Protein AF-A0AAX7VMB5-F1 (afdb_monomer)

Organism: Astatotilapia calliptera (NCBI:txid8154)

Foldseek 3Di:
DDD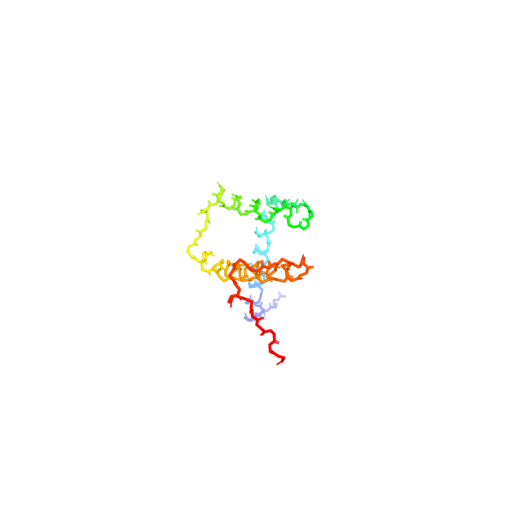PDDPVSVVVVVVVVVVVVVVVVVVVVVVPDDDDDDDDDPPPCPVVVVLVCCVPPHPHADPVNVVVCVVVVVVCVVVVVVVVVVVCVVVVNADPDNVPPPDPPD

Mean predicted aligned error: 8.79 Å

Radius of gyration: 28.46 Å; Cα contacts (8 Å, |Δi|>4): 16; chains: 1; bounding box: 68×30×75 Å

pLDDT: mean 90.45, std 11.89, range [39.94, 98.19]

InterPro domains:
  IPR001019 Guanine nucleotide binding protein, alpha subunit [PF00503] (15-101)
  IPR001019 Guanine nucleotide binding protein, alpha subunit [PS51882] (32-106)
  IPR001019 Guanine nucleotide binding protein, alpha subunit [PTHR10218] (7-99)
  IPR011025 G protein alpha subunit, helical insertion [G3DSA:1.10.400.10] (62-101)
  IPR027417 P-loop containing nucleoside triphosphate hydrolase [G3DSA:3.40.50.300] (35-61)
  IPR027417 P-loop containing nucleoside triphosphate hydrolase [SSF52540] (15-92)

Nearest PDB structures (foldseek):
  4g5s-assembly3_C  TM=9.156E-01  e=5.607E-05  Homo sapiens

Sequence (106 aa):
MGCTLSAEERAALDRSKAIEKNLKEDGLTAAKDVKLLLLGAGESGKSTIVKQMKIIHEDGFSGDDVKQYKPVVYSNTIQSLAAIVRAMDTLGLEYGDKERKVSRTG

Solvent-accessible surface area (backbone atoms only — not comparable to full-atom values): 6661 Å² total; per-residue (Å²): 142,79,86,79,71,52,75,66,56,50,52,50,49,54,50,50,52,52,50,53,51,49,54,52,54,50,50,59,52,57,71,70,58,84,87,82,86,89,83,76,65,88,90,66,46,66,70,54,54,55,52,48,48,37,52,74,77,48,91,45,80,50,77,64,53,51,61,64,45,48,60,53,54,52,49,50,53,54,51,52,50,53,50,49,56,54,46,29,63,75,69,69,54,78,63,93,52,72,86,74,59,76,75,85,74,130

Structure (mmCIF, N/CA/C/O backbone):
data_AF-A0AAX7VMB5-F1
#
_entry.id   AF-A0AAX7VMB5-F1
#
loop_
_atom_site.group_PDB
_atom_site.id
_atom_site.type_symbol
_atom_site.label_atom_id
_atom_site.label_alt_id
_atom_site.label_comp_id
_atom_site.label_asym_id
_atom_site.label_entity_id
_atom_site.label_seq_id
_atom_site.pdbx_PDB_ins_code
_atom_site.Cartn_x
_atom_site.Cartn_y
_atom_site.Cartn_z
_atom_site.occupancy
_atom_site.B_iso_or_equiv
_atom_site.auth_seq_id
_atom_site.auth_comp_id
_atom_site.auth_asym_id
_atom_site.auth_atom_id
_atom_site.pdbx_PDB_model_num
ATOM 1 N N . MET A 1 1 ? 49.704 1.235 -38.713 1.00 47.78 1 MET A N 1
ATOM 2 C CA . MET A 1 1 ? 49.029 1.676 -37.475 1.00 47.78 1 MET A CA 1
ATOM 3 C C . MET A 1 1 ? 48.072 0.582 -37.045 1.00 47.78 1 MET A C 1
ATOM 5 O O . MET A 1 1 ? 46.975 0.501 -37.573 1.00 47.78 1 MET A O 1
ATOM 9 N N . GLY A 1 2 ? 48.528 -0.320 -36.183 1.00 52.91 2 GLY A N 1
ATOM 10 C CA . GLY A 1 2 ? 47.723 -1.427 -35.679 1.00 52.91 2 GLY A CA 1
ATOM 11 C C . GLY A 1 2 ? 48.043 -1.606 -34.209 1.00 52.91 2 GLY A C 1
ATOM 12 O O . GLY A 1 2 ? 48.966 -2.338 -33.877 1.00 52.91 2 GLY A O 1
ATOM 13 N N . CYS A 1 3 ? 47.334 -0.881 -33.345 1.00 55.03 3 CYS A N 1
ATOM 14 C CA . CYS A 1 3 ? 47.345 -1.186 -31.922 1.00 55.03 3 CYS A CA 1
ATOM 15 C C . CYS A 1 3 ? 46.561 -2.483 -31.733 1.00 55.03 3 CYS A C 1
ATOM 17 O O . CYS A 1 3 ? 45.345 -2.523 -31.921 1.00 55.03 3 CYS A O 1
ATOM 19 N N . THR A 1 4 ? 47.271 -3.557 -31.408 1.00 65.06 4 THR A N 1
ATOM 20 C CA . THR A 1 4 ? 46.677 -4.796 -30.923 1.00 65.06 4 THR A CA 1
ATOM 21 C C . THR A 1 4 ? 46.105 -4.517 -29.537 1.00 65.06 4 THR A C 1
ATOM 23 O O . THR A 1 4 ? 46.857 -4.451 -28.569 1.00 65.06 4 THR A O 1
ATOM 26 N N . LEU A 1 5 ? 44.793 -4.298 -29.451 1.00 72.56 5 LEU A N 1
ATOM 27 C CA . LEU A 1 5 ? 44.093 -4.272 -28.166 1.00 72.56 5 LEU A CA 1
ATOM 28 C C . LEU A 1 5 ? 44.344 -5.603 -27.451 1.00 72.56 5 LEU A C 1
ATOM 30 O O . LEU A 1 5 ? 44.239 -6.671 -28.067 1.00 72.56 5 LEU A O 1
ATOM 34 N N . SER A 1 6 ? 44.668 -5.540 -26.166 1.00 79.94 6 SER A N 1
ATOM 35 C CA . SER A 1 6 ? 44.740 -6.721 -25.312 1.00 79.94 6 SER A CA 1
ATOM 36 C C . SER A 1 6 ? 43.372 -7.413 -25.238 1.00 79.94 6 SER A C 1
ATOM 38 O O . SER A 1 6 ? 42.320 -6.810 -25.481 1.00 79.94 6 SER A O 1
ATOM 40 N N . ALA A 1 7 ? 43.363 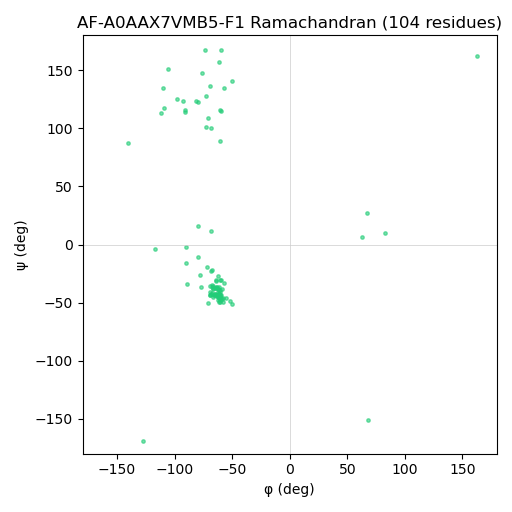-8.706 -24.907 1.00 82.94 7 ALA A N 1
ATOM 41 C CA . ALA A 1 7 ? 42.119 -9.467 -24.767 1.00 82.94 7 ALA A CA 1
ATOM 42 C C . 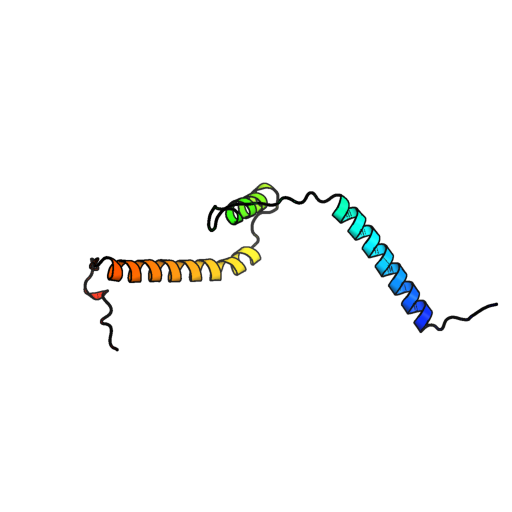ALA A 1 7 ? 41.165 -8.841 -23.728 1.00 82.94 7 ALA A C 1
ATOM 44 O O . ALA A 1 7 ? 39.948 -8.859 -23.914 1.00 82.94 7 ALA A O 1
ATOM 45 N N . GLU A 1 8 ? 41.717 -8.232 -22.675 1.00 85.94 8 GLU A N 1
ATOM 46 C CA . GLU A 1 8 ? 40.955 -7.529 -21.641 1.00 85.94 8 GLU A CA 1
ATOM 47 C C . GLU A 1 8 ? 40.314 -6.240 -22.160 1.00 85.94 8 GLU A C 1
ATOM 49 O O . GLU A 1 8 ? 39.129 -6.010 -21.914 1.00 85.94 8 GLU A O 1
ATOM 54 N N . GLU A 1 9 ? 41.044 -5.432 -22.934 1.00 86.19 9 GLU A N 1
ATOM 55 C CA . GLU A 1 9 ? 40.503 -4.215 -23.554 1.00 86.19 9 GLU A CA 1
ATOM 56 C C . GLU A 1 9 ? 39.390 -4.540 -24.554 1.00 86.19 9 GLU A C 1
ATOM 58 O O . GLU A 1 9 ? 38.384 -3.833 -24.622 1.00 86.19 9 GLU A O 1
ATOM 63 N N . ARG A 1 10 ? 39.518 -5.648 -25.294 1.00 85.56 10 ARG A N 1
ATOM 64 C CA . ARG A 1 10 ? 38.474 -6.103 -26.220 1.00 85.56 10 ARG A CA 1
ATOM 65 C C . ARG A 1 10 ? 37.228 -6.596 -25.486 1.00 85.56 10 ARG A C 1
ATOM 67 O O . ARG A 1 10 ? 36.125 -6.194 -25.843 1.00 85.56 10 ARG A O 1
ATOM 74 N N . ALA A 1 11 ? 37.394 -7.375 -24.416 1.00 89.50 11 ALA A N 1
ATOM 75 C CA . ALA A 1 11 ? 36.281 -7.801 -23.568 1.00 89.50 11 ALA A CA 1
ATOM 76 C C . ALA A 1 11 ? 35.595 -6.613 -22.867 1.00 89.50 11 ALA A C 1
ATOM 78 O O . ALA A 1 11 ? 34.372 -6.586 -22.729 1.00 89.50 11 ALA A O 1
ATOM 79 N N . ALA A 1 12 ? 36.360 -5.606 -22.436 1.00 89.75 12 ALA A N 1
ATOM 80 C CA . ALA A 1 12 ? 35.817 -4.373 -21.877 1.00 89.75 12 ALA A CA 1
ATOM 81 C C . ALA A 1 12 ? 35.020 -3.574 -22.919 1.00 89.75 12 ALA A C 1
ATOM 83 O O . ALA A 1 12 ? 33.916 -3.121 -22.615 1.00 89.75 12 ALA A O 1
ATOM 84 N N . LEU A 1 13 ? 35.528 -3.462 -24.149 1.00 90.38 13 LEU A N 1
ATOM 85 C CA . LEU A 1 13 ? 34.838 -2.790 -25.248 1.00 90.38 13 LEU A CA 1
ATOM 86 C C . LEU A 1 13 ? 33.530 -3.497 -25.623 1.00 90.38 13 LEU A C 1
ATOM 88 O O . LEU A 1 13 ? 32.511 -2.836 -25.815 1.00 90.38 13 LEU A O 1
ATOM 92 N N . ASP A 1 14 ? 33.533 -4.827 -25.693 1.00 93.00 14 ASP A N 1
ATOM 93 C CA . ASP A 1 14 ? 32.332 -5.606 -26.007 1.00 93.00 14 ASP A CA 1
ATOM 94 C C . ASP A 1 14 ? 31.281 -5.498 -24.888 1.00 93.00 14 ASP A C 1
ATOM 96 O O . ASP A 1 14 ? 30.095 -5.320 -25.174 1.00 93.00 14 ASP A O 1
ATOM 100 N N . ARG A 1 15 ? 31.703 -5.485 -23.613 1.00 95.38 15 ARG A N 1
ATOM 101 C CA . ARG A 1 15 ? 30.811 -5.175 -22.479 1.00 95.38 15 ARG A CA 1
ATOM 102 C C . ARG A 1 15 ? 30.240 -3.763 -22.567 1.00 95.38 15 ARG A C 1
ATOM 104 O O . ARG A 1 15 ? 29.044 -3.586 -22.365 1.00 95.38 15 ARG A O 1
ATOM 111 N N . SER A 1 16 ? 31.067 -2.770 -22.886 1.00 95.31 16 SER A N 1
ATOM 112 C CA . SER A 1 16 ? 30.625 -1.379 -23.016 1.00 95.31 16 SER A CA 1
ATOM 113 C C . SER A 1 16 ? 29.593 -1.222 -24.135 1.00 95.31 16 SER A C 1
ATOM 115 O O . SER A 1 16 ? 28.543 -0.628 -23.905 1.00 95.31 16 SER A O 1
ATOM 117 N N . LYS A 1 17 ? 29.815 -1.855 -25.294 1.00 95.69 17 LYS A N 1
ATOM 118 C CA . LYS A 1 17 ? 28.839 -1.900 -26.396 1.00 95.69 17 LYS A CA 1
ATOM 119 C C . LYS A 1 17 ? 27.527 -2.573 -25.997 1.00 95.69 17 LYS A C 1
ATOM 121 O O . LYS A 1 17 ? 26.463 -2.107 -26.394 1.00 95.69 17 LYS A O 1
ATOM 126 N N . ALA A 1 18 ? 27.588 -3.663 -25.231 1.00 96.31 18 ALA A N 1
ATOM 127 C CA . ALA A 1 18 ? 26.389 -4.335 -24.735 1.00 96.31 18 ALA A CA 1
ATOM 128 C C . ALA A 1 18 ? 25.594 -3.438 -23.772 1.00 96.31 18 ALA A C 1
ATOM 130 O O . ALA A 1 18 ? 24.377 -3.337 -23.897 1.00 96.31 18 ALA A O 1
ATOM 131 N N . ILE A 1 19 ? 26.278 -2.732 -22.867 1.00 97.25 19 ILE A N 1
ATOM 132 C CA . ILE A 1 19 ? 25.651 -1.761 -21.959 1.00 97.25 19 ILE A CA 1
ATOM 133 C C . ILE A 1 19 ? 24.986 -0.635 -22.752 1.00 97.25 19 ILE A C 1
ATOM 135 O O . ILE A 1 19 ? 23.841 -0.291 -22.486 1.00 97.25 19 ILE A O 1
ATOM 139 N N . GLU A 1 20 ? 25.673 -0.080 -23.746 1.00 96.50 20 GLU A N 1
ATOM 140 C CA . GLU A 1 20 ? 25.157 1.031 -24.546 1.00 96.50 20 GLU A CA 1
ATOM 141 C C . GLU A 1 20 ? 23.946 0.621 -25.393 1.00 96.50 20 GLU A C 1
ATOM 143 O O . GLU A 1 20 ? 22.979 1.376 -25.516 1.00 96.50 20 GLU A O 1
ATOM 148 N N . LYS A 1 21 ? 23.945 -0.617 -25.904 1.00 96.62 21 LYS A N 1
ATOM 149 C CA . LYS A 1 21 ? 22.771 -1.212 -26.546 1.00 96.62 21 LYS A CA 1
ATOM 150 C C . LYS A 1 21 ? 21.594 -1.312 -25.569 1.00 96.62 21 LYS A C 1
ATOM 152 O O . LYS A 1 21 ? 20.510 -0.845 -25.912 1.00 96.62 21 LYS A O 1
ATOM 157 N N . ASN A 1 22 ? 21.813 -1.853 -24.371 1.00 96.88 22 ASN A N 1
ATOM 158 C CA . ASN A 1 22 ? 20.763 -1.983 -23.356 1.00 96.88 22 ASN A CA 1
ATOM 159 C C . ASN A 1 22 ? 20.211 -0.610 -22.943 1.00 96.88 22 ASN A C 1
ATOM 161 O O . ASN A 1 22 ? 19.004 -0.411 -22.949 1.00 96.88 22 ASN A O 1
ATOM 165 N N . LEU A 1 23 ? 21.080 0.377 -22.698 1.00 96.88 23 LEU A N 1
ATOM 166 C CA . LEU A 1 23 ? 20.672 1.747 -22.363 1.00 96.88 23 LEU A CA 1
ATOM 167 C C . LEU A 1 23 ? 19.810 2.383 -23.458 1.00 96.88 23 LEU A C 1
ATOM 169 O O . LEU A 1 23 ? 18.855 3.103 -23.164 1.00 96.88 23 LEU A O 1
ATOM 173 N N . 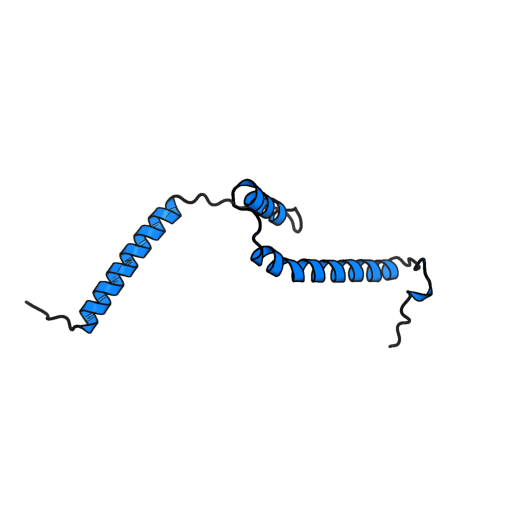LYS A 1 24 ? 20.134 2.126 -24.729 1.00 96.06 24 LYS A N 1
ATOM 174 C CA . LYS A 1 24 ? 19.338 2.618 -25.856 1.00 96.06 24 LYS A CA 1
ATOM 175 C C . LYS A 1 24 ? 17.959 1.956 -25.908 1.00 96.06 24 LYS A C 1
ATOM 177 O O . LYS A 1 24 ? 16.973 2.642 -26.177 1.00 96.06 24 LYS A O 1
ATOM 182 N N . GLU A 1 25 ? 17.882 0.650 -25.669 1.00 95.94 25 GLU A N 1
ATOM 183 C CA . GLU A 1 25 ? 16.621 -0.104 -25.624 1.00 95.94 25 GLU A CA 1
ATOM 184 C C . GLU A 1 25 ? 15.740 0.333 -24.440 1.00 95.94 25 GLU A C 1
ATOM 186 O O . GLU A 1 25 ? 14.550 0.610 -24.627 1.00 95.94 25 GLU A O 1
ATOM 191 N N . ASP A 1 26 ? 16.334 0.518 -23.261 1.00 95.31 26 ASP A N 1
ATOM 192 C CA . ASP A 1 26 ? 15.660 1.044 -22.070 1.00 95.31 26 ASP A CA 1
ATOM 193 C C . ASP A 1 26 ? 15.146 2.468 -22.311 1.00 95.31 26 ASP A C 1
ATOM 195 O O . ASP A 1 26 ? 14.006 2.787 -21.976 1.00 95.31 26 ASP A O 1
ATOM 199 N N . GLY A 1 27 ? 15.947 3.317 -22.965 1.00 95.00 27 GLY A N 1
ATOM 200 C CA . GLY A 1 27 ? 15.558 4.682 -23.318 1.00 95.00 27 GLY A CA 1
ATOM 201 C C . GLY A 1 27 ? 14.358 4.737 -24.268 1.00 95.00 27 GLY A C 1
ATOM 202 O O . GLY A 1 27 ? 13.458 5.556 -24.080 1.00 95.00 27 GLY A O 1
ATOM 203 N N . LEU A 1 28 ? 14.302 3.845 -25.262 1.00 94.50 28 LEU A N 1
ATOM 204 C C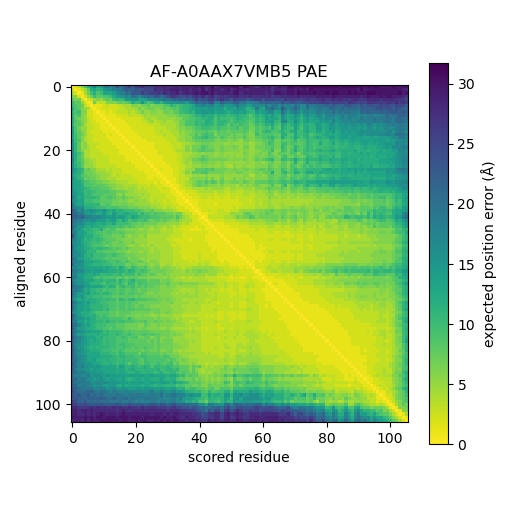A . LEU A 1 28 ? 13.160 3.741 -26.179 1.00 94.50 28 LEU A CA 1
ATOM 205 C C . LEU A 1 28 ? 11.895 3.236 -25.482 1.00 94.50 28 LEU A C 1
ATOM 207 O O . LEU A 1 28 ? 10.795 3.656 -25.845 1.00 94.50 28 LEU A O 1
ATOM 211 N N . THR A 1 29 ? 12.042 2.336 -24.513 1.00 93.81 29 THR A N 1
ATOM 212 C CA . THR A 1 29 ? 10.922 1.809 -23.725 1.00 93.81 29 THR A CA 1
ATOM 213 C C . THR A 1 29 ? 10.387 2.888 -22.787 1.00 93.81 29 THR A C 1
ATOM 215 O O . THR A 1 29 ? 9.213 3.236 -22.863 1.00 93.81 29 THR A O 1
ATOM 218 N N . ALA A 1 30 ? 11.269 3.537 -22.024 1.00 92.69 30 ALA A N 1
ATOM 219 C CA . ALA A 1 30 ? 10.912 4.615 -21.108 1.00 92.69 30 ALA A CA 1
ATOM 220 C C . ALA A 1 30 ? 10.278 5.827 -21.812 1.00 92.69 30 ALA A C 1
ATOM 222 O O . ALA A 1 30 ? 9.442 6.510 -21.225 1.00 92.69 30 ALA A O 1
ATOM 223 N N . ALA A 1 31 ? 10.651 6.104 -23.068 1.00 93.12 31 ALA A N 1
ATOM 224 C CA . ALA A 1 31 ? 10.039 7.167 -23.867 1.00 93.12 31 ALA A CA 1
ATOM 225 C C . ALA A 1 31 ? 8.571 6.887 -24.239 1.00 93.12 31 ALA A C 1
ATOM 227 O O . ALA A 1 31 ? 7.838 7.821 -24.560 1.00 93.12 31 ALA A O 1
ATOM 228 N N . LYS A 1 32 ? 8.141 5.619 -24.218 1.00 94.25 32 LYS A N 1
ATOM 229 C CA . LYS A 1 32 ? 6.751 5.213 -24.477 1.00 94.25 32 LYS A CA 1
ATOM 230 C C . LYS A 1 32 ? 5.902 5.176 -23.205 1.00 94.25 32 LYS A C 1
ATOM 232 O O . LYS A 1 32 ? 4.677 5.164 -23.310 1.00 94.25 32 LYS A O 1
ATOM 237 N N . ASP A 1 33 ? 6.529 5.176 -22.031 1.00 92.88 33 ASP A N 1
ATOM 238 C CA . ASP A 1 33 ? 5.829 5.108 -20.752 1.00 92.88 33 ASP A CA 1
ATOM 239 C C . ASP A 1 33 ? 5.130 6.430 -20.419 1.00 92.88 33 ASP A C 1
ATOM 241 O O . ASP A 1 33 ? 5.740 7.502 -20.362 1.00 92.88 33 ASP A O 1
ATOM 245 N N . VAL A 1 34 ? 3.835 6.352 -20.111 1.00 93.44 34 VAL A N 1
ATOM 246 C CA . VAL A 1 34 ? 3.059 7.495 -19.619 1.00 93.44 34 VAL A CA 1
ATOM 247 C C . VAL A 1 34 ? 3.120 7.523 -18.094 1.00 93.44 34 VAL A C 1
ATOM 249 O O . VAL A 1 34 ? 2.585 6.645 -17.419 1.00 93.44 34 VAL A O 1
ATOM 252 N N . LYS A 1 35 ? 3.754 8.556 -17.530 1.00 92.94 35 LYS A N 1
ATOM 253 C CA . LYS A 1 3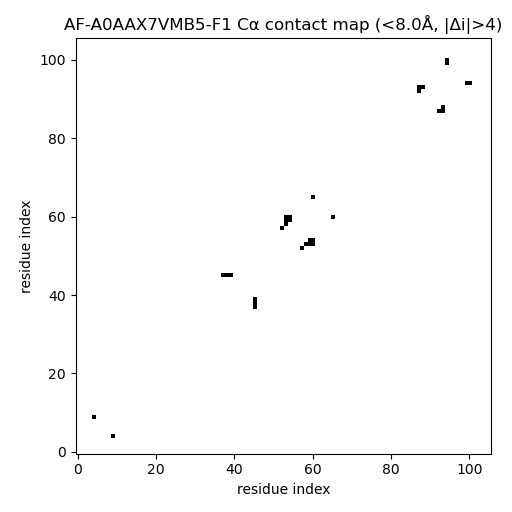5 ? 3.885 8.733 -16.076 1.00 92.94 35 LYS A CA 1
ATOM 254 C C . LYS A 1 35 ? 2.749 9.590 -15.528 1.00 92.94 35 LYS A C 1
ATOM 256 O O . LYS A 1 35 ? 2.579 10.736 -15.935 1.00 92.94 35 LYS A O 1
ATOM 261 N N . LEU A 1 36 ? 2.011 9.044 -14.565 1.00 93.88 36 LEU A N 1
ATOM 262 C CA . LEU A 1 36 ? 0.919 9.732 -13.879 1.00 93.88 36 LEU A CA 1
ATOM 263 C C . LEU A 1 36 ? 1.315 10.043 -12.432 1.00 93.88 36 LEU A C 1
ATOM 265 O O . LEU A 1 36 ? 1.835 9.181 -11.726 1.00 93.88 36 LEU A O 1
ATOM 269 N N . LEU A 1 37 ? 1.041 11.271 -11.982 1.00 95.88 37 LEU A N 1
ATOM 270 C CA . LEU A 1 37 ? 1.262 11.700 -10.601 1.00 95.88 37 LEU A CA 1
ATOM 271 C C . LEU A 1 37 ? -0.081 11.882 -9.891 1.00 95.88 37 LEU A C 1
ATOM 273 O O . LEU A 1 37 ? -0.876 12.743 -10.262 1.00 95.88 37 LEU A O 1
ATOM 277 N N . LEU A 1 38 ? -0.319 11.088 -8.847 1.00 95.19 38 LEU A N 1
ATOM 278 C CA . LEU A 1 38 ? -1.498 11.226 -7.993 1.00 95.19 38 LEU A CA 1
ATOM 279 C C . LEU A 1 38 ? -1.187 12.159 -6.820 1.00 95.19 38 LEU A C 1
ATOM 281 O O . LEU A 1 38 ? -0.369 11.836 -5.958 1.00 95.19 38 LEU A O 1
ATOM 285 N N . LEU A 1 39 ? -1.867 13.305 -6.772 1.00 96.31 39 LEU A N 1
ATOM 286 C CA . LEU A 1 39 ? -1.736 14.306 -5.713 1.00 96.31 39 LEU A CA 1
ATOM 287 C C . LEU A 1 39 ? -2.946 14.283 -4.773 1.00 96.31 39 LEU A C 1
ATOM 289 O O . LEU A 1 39 ? -4.053 13.923 -5.160 1.00 96.31 39 LEU A O 1
ATOM 293 N N . GLY A 1 40 ? -2.724 14.654 -3.514 1.00 95.00 40 GLY A N 1
ATOM 294 C CA . GLY A 1 40 ? -3.771 14.731 -2.495 1.00 95.00 40 GLY A CA 1
ATOM 295 C C . GLY A 1 40 ? -3.196 14.766 -1.084 1.00 95.00 40 GLY A C 1
ATOM 296 O O . GLY A 1 40 ? -2.043 14.377 -0.876 1.00 95.00 40 GLY A O 1
ATOM 297 N N . ALA A 1 41 ? -4.005 15.189 -0.114 1.00 95.69 41 ALA A N 1
ATOM 298 C CA . ALA A 1 41 ? -3.640 15.228 1.303 1.00 95.69 41 ALA A CA 1
ATOM 299 C C . ALA A 1 41 ? -3.260 13.841 1.864 1.00 95.69 41 ALA A C 1
ATOM 301 O O . ALA A 1 41 ? -3.482 12.806 1.225 1.00 95.69 41 ALA A O 1
ATOM 302 N N . GLY A 1 42 ? -2.674 13.804 3.065 1.00 93.31 42 GLY A N 1
ATOM 303 C CA . GLY A 1 42 ? -2.491 12.549 3.802 1.00 93.31 42 GLY A CA 1
ATOM 304 C C . GLY A 1 42 ? -3.805 11.764 3.866 1.00 93.31 42 GLY A C 1
ATOM 305 O O . GLY A 1 42 ? -4.872 12.363 3.942 1.00 93.31 42 GLY A O 1
ATOM 306 N N . GLU A 1 43 ? -3.727 10.438 3.737 1.00 91.25 43 GLU A N 1
ATOM 307 C CA . GLU A 1 43 ? -4.884 9.534 3.885 1.00 91.25 43 GLU A CA 1
ATOM 308 C C . GLU A 1 43 ? -6.033 9.724 2.870 1.00 91.25 43 GLU A C 1
ATOM 310 O O . GLU A 1 43 ? -7.027 9.008 2.921 1.00 91.25 43 GLU A O 1
ATOM 315 N N . SER A 1 44 ? -5.869 10.574 1.850 1.00 95.88 44 SER A N 1
ATOM 316 C CA . SER A 1 44 ? -6.884 10.864 0.820 1.00 95.88 44 SER A CA 1
ATOM 317 C C . SER A 1 44 ? -7.196 9.708 -0.152 1.00 95.88 44 SER A C 1
ATOM 319 O O . SER A 1 44 ? -7.781 9.930 -1.208 1.00 95.88 44 SER A O 1
ATOM 321 N N . GLY A 1 45 ? -6.730 8.488 0.125 1.00 96.06 45 GLY A N 1
ATOM 322 C CA . GLY A 1 45 ? -7.008 7.307 -0.699 1.00 96.06 4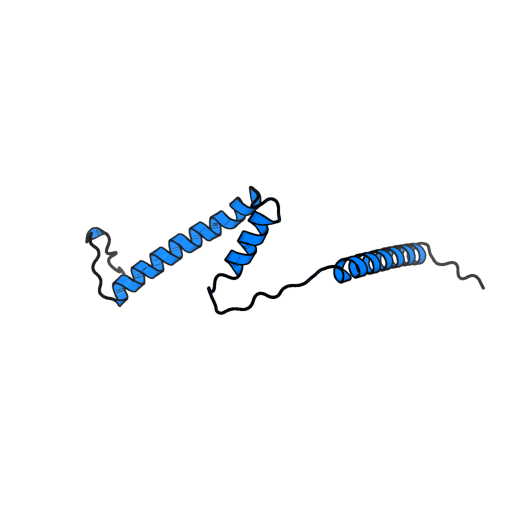5 GLY A CA 1
ATOM 323 C C . GLY A 1 45 ? -6.125 7.110 -1.938 1.00 96.06 45 GLY A C 1
ATOM 324 O O . GLY A 1 45 ? -6.402 6.209 -2.724 1.00 96.06 45 GLY A O 1
ATOM 325 N N . LYS A 1 46 ? -5.032 7.869 -2.119 1.00 97.06 46 LYS A N 1
ATOM 326 C CA . LYS A 1 46 ? -4.106 7.698 -3.268 1.00 97.06 46 LYS A CA 1
ATOM 327 C C . LYS A 1 46 ? -3.623 6.252 -3.431 1.00 97.06 46 LYS A C 1
ATOM 329 O O . LYS A 1 46 ? -3.721 5.682 -4.512 1.00 97.06 46 LYS A O 1
ATOM 334 N N . SER A 1 47 ? -3.170 5.633 -2.340 1.00 94.81 47 SER A N 1
ATOM 335 C CA . SER A 1 47 ? -2.732 4.232 -2.349 1.00 94.81 47 SER A CA 1
ATOM 336 C C . SER A 1 47 ? -3.876 3.270 -2.671 1.00 94.81 47 SER A C 1
ATOM 338 O O . SER A 1 47 ? -3.644 2.220 -3.259 1.00 94.81 47 SER A O 1
ATOM 340 N N . THR A 1 48 ? -5.112 3.616 -2.307 1.00 96.56 48 THR A N 1
ATOM 341 C CA . THR A 1 48 ? -6.300 2.821 -2.636 1.00 96.56 48 THR A CA 1
ATOM 342 C C . THR A 1 48 ? -6.577 2.851 -4.135 1.00 96.56 48 THR A C 1
ATOM 344 O O . THR A 1 48 ? -6.814 1.796 -4.711 1.00 96.56 48 THR A O 1
ATOM 347 N N . ILE A 1 49 ? -6.465 4.015 -4.785 1.00 96.81 49 ILE A N 1
ATOM 348 C CA . ILE A 1 49 ? -6.609 4.140 -6.246 1.00 96.81 49 ILE A CA 1
ATOM 349 C C . ILE A 1 49 ? -5.565 3.278 -6.965 1.00 96.81 49 ILE A C 1
ATOM 351 O O . ILE A 1 49 ? -5.918 2.510 -7.854 1.00 96.81 49 ILE A O 1
ATOM 355 N N . VAL A 1 50 ? -4.298 3.334 -6.540 1.00 94.75 50 VAL A N 1
ATOM 356 C CA . VAL A 1 50 ? -3.230 2.503 -7.127 1.00 94.75 50 VAL A CA 1
ATOM 357 C C . VAL A 1 50 ? -3.522 1.008 -6.950 1.00 94.75 50 VAL A C 1
ATOM 359 O O . VAL A 1 50 ? -3.384 0.235 -7.892 1.00 94.75 50 VAL A O 1
ATOM 362 N N . LYS A 1 51 ? -3.997 0.590 -5.769 1.00 95.50 51 LYS A N 1
ATOM 363 C CA . LYS A 1 51 ? -4.403 -0.806 -5.531 1.00 95.50 51 LYS A CA 1
ATOM 364 C C . LYS A 1 51 ? -5.565 -1.239 -6.430 1.00 95.50 51 LYS A C 1
ATOM 366 O O . LYS A 1 51 ? -5.561 -2.369 -6.898 1.00 95.50 51 LYS A O 1
ATOM 371 N N . GLN A 1 52 ? -6.535 -0.360 -6.684 1.00 97.75 52 GLN A N 1
ATOM 372 C CA . GLN A 1 52 ? -7.630 -0.643 -7.617 1.00 97.75 52 GLN A CA 1
ATOM 373 C C . GLN A 1 52 ? -7.138 -0.748 -9.062 1.00 97.75 52 GLN A C 1
ATOM 375 O O . GLN A 1 52 ? -7.598 -1.621 -9.787 1.00 97.75 52 GLN A O 1
ATOM 380 N N . MET A 1 53 ? -6.156 0.063 -9.469 1.00 96.38 53 MET A N 1
ATOM 381 C CA . MET A 1 53 ? -5.545 -0.077 -10.795 1.00 96.38 53 MET A CA 1
ATOM 382 C C . MET A 1 53 ? -4.916 -1.459 -10.989 1.00 96.38 53 MET A C 1
ATOM 384 O O . MET A 1 53 ? -5.181 -2.077 -12.015 1.00 96.38 53 MET A O 1
ATOM 388 N N . LYS A 1 54 ? -4.198 -1.980 -9.983 1.00 95.12 54 LYS A N 1
ATOM 389 C CA . LYS A 1 54 ? -3.660 -3.354 -9.991 1.00 95.12 54 LYS A CA 1
ATOM 390 C C . LYS A 1 54 ? -4.758 -4.425 -10.076 1.00 95.12 54 LYS A C 1
ATOM 392 O O . LYS A 1 54 ? -4.581 -5.434 -10.739 1.00 95.12 54 LYS A O 1
ATOM 397 N N . ILE A 1 55 ? -5.911 -4.215 -9.437 1.00 95.88 55 ILE A N 1
ATOM 398 C CA . ILE A 1 55 ? -7.044 -5.156 -9.529 1.00 95.88 55 ILE A CA 1
ATOM 399 C C . ILE A 1 55 ? -7.679 -5.152 -10.928 1.00 95.88 55 ILE A C 1
ATOM 401 O O . ILE A 1 55 ? -8.082 -6.202 -11.412 1.00 95.88 55 ILE A O 1
ATOM 405 N N . ILE A 1 56 ? -7.824 -3.978 -11.548 1.00 97.38 56 ILE A N 1
ATOM 406 C CA . ILE A 1 56 ? -8.615 -3.810 -12.778 1.00 97.38 56 ILE A CA 1
ATOM 407 C C . ILE A 1 56 ? -7.773 -4.036 -14.045 1.00 97.38 56 ILE A C 1
ATOM 409 O O . ILE A 1 56 ? -8.304 -4.520 -15.041 1.00 97.38 56 ILE A O 1
ATOM 413 N N . HIS A 1 57 ? -6.489 -3.665 -14.024 1.00 95.06 57 HIS A N 1
ATOM 414 C CA . HIS A 1 57 ? -5.627 -3.620 -15.215 1.00 95.06 57 HIS A CA 1
ATOM 415 C C . HIS A 1 57 ? -4.428 -4.581 -15.160 1.00 95.06 57 HIS A C 1
ATOM 417 O O . HIS A 1 57 ? -3.692 -4.672 -16.139 1.00 95.06 57 HIS A O 1
ATOM 423 N N . GLU A 1 58 ? -4.226 -5.287 -14.047 1.00 93.19 58 GLU A N 1
ATOM 424 C CA . GLU A 1 58 ? -3.202 -6.329 -13.889 1.00 93.19 58 GLU A CA 1
ATOM 425 C C . GLU A 1 58 ? -3.859 -7.627 -13.374 1.00 93.19 58 GLU A C 1
ATOM 427 O O . GLU A 1 58 ? -5.083 -7.738 -13.322 1.00 93.19 58 GLU A O 1
ATOM 432 N N . ASP A 1 59 ? -3.062 -8.61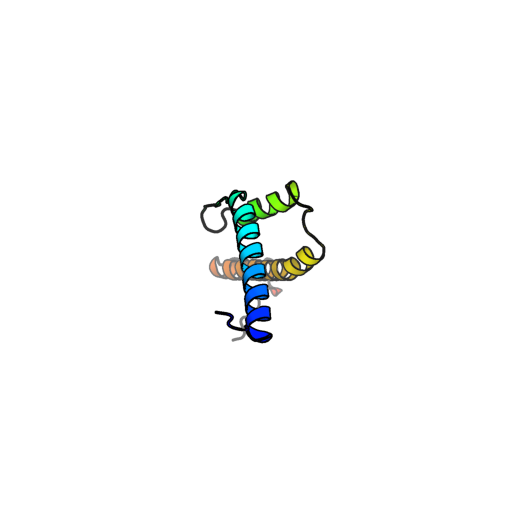0 -12.951 1.00 94.50 59 ASP A N 1
ATOM 433 C CA . ASP A 1 59 ? -3.541 -9.913 -12.457 1.00 94.50 59 ASP A CA 1
ATOM 434 C C . ASP A 1 59 ? -4.039 -9.888 -10.992 1.00 94.50 59 ASP A C 1
ATOM 436 O O . ASP A 1 59 ? -4.172 -10.926 -10.337 1.00 94.50 59 ASP A O 1
ATOM 440 N N . GLY A 1 60 ? -4.303 -8.702 -10.432 1.00 94.12 60 GLY A N 1
ATOM 441 C CA . GLY A 1 60 ? -4.670 -8.544 -9.026 1.00 94.12 60 GLY A CA 1
ATOM 442 C C . GLY A 1 60 ? -3.523 -8.874 -8.062 1.00 94.12 60 GLY A C 1
ATOM 443 O O . GLY A 1 60 ? -2.352 -8.646 -8.355 1.00 94.12 60 GLY A O 1
ATOM 444 N N . PHE A 1 61 ? -3.848 -9.345 -6.852 1.00 96.00 61 PHE A N 1
ATOM 445 C CA . PHE A 1 61 ? -2.853 -9.622 -5.805 1.00 96.00 61 PHE A CA 1
ATOM 446 C C . PHE A 1 61 ? -2.478 -11.103 -5.747 1.00 96.00 61 PHE A C 1
ATOM 448 O O . PHE A 1 61 ? -3.330 -11.968 -5.544 1.00 96.00 61 PHE A O 1
ATOM 455 N N . SER A 1 62 ? -1.181 -11.377 -5.853 1.00 95.56 62 SER A N 1
ATOM 456 C CA . SER A 1 62 ? -0.605 -12.716 -5.754 1.00 95.56 62 SER A CA 1
ATOM 457 C C . SER A 1 62 ? -0.586 -13.247 -4.314 1.00 95.56 62 SER A C 1
ATOM 459 O O . SER A 1 62 ? -0.737 -12.509 -3.337 1.00 95.56 62 SER A O 1
ATOM 461 N N . GLY A 1 63 ? -0.318 -14.546 -4.157 1.00 96.06 63 GLY A N 1
ATOM 462 C CA . GLY A 1 63 ? -0.123 -15.145 -2.834 1.00 96.06 63 GLY A CA 1
ATOM 463 C C . GLY A 1 63 ? 1.044 -14.527 -2.050 1.00 96.06 63 GLY A C 1
ATOM 464 O O . GLY A 1 63 ? 0.982 -14.447 -0.823 1.00 96.06 63 GLY A O 1
ATOM 465 N N . ASP A 1 64 ? 2.083 -14.048 -2.736 1.00 95.88 64 ASP A N 1
ATOM 466 C CA . ASP A 1 64 ? 3.214 -13.379 -2.092 1.00 95.88 64 ASP A CA 1
ATOM 467 C C . ASP A 1 64 ? 2.878 -11.938 -1.690 1.00 95.88 64 ASP A C 1
ATOM 469 O O . ASP A 1 64 ? 3.241 -11.531 -0.584 1.00 95.88 64 ASP A O 1
ATOM 473 N N . ASP A 1 65 ? 2.081 -11.215 -2.489 1.00 94.25 65 ASP A N 1
ATOM 474 C CA . ASP A 1 65 ? 1.513 -9.919 -2.085 1.00 94.25 65 ASP A CA 1
ATOM 475 C C . ASP A 1 65 ? 0.724 -10.066 -0.770 1.00 94.25 65 ASP A C 1
ATOM 477 O O . ASP A 1 65 ? 0.895 -9.296 0.176 1.00 94.25 65 ASP A O 1
ATOM 481 N N . VAL A 1 66 ? -0.118 -11.100 -0.665 1.00 94.56 66 VAL A N 1
ATOM 482 C CA . VAL A 1 66 ? -0.922 -11.368 0.540 1.00 94.56 66 VAL A CA 1
ATOM 483 C C . VAL A 1 66 ? -0.031 -11.611 1.761 1.00 94.56 66 VAL A C 1
ATOM 485 O O . VAL A 1 66 ? -0.297 -11.063 2.836 1.00 94.56 66 VAL A O 1
ATOM 488 N N . LYS A 1 67 ? 1.046 -12.394 1.616 1.00 96.81 67 LYS A N 1
ATOM 489 C CA . LYS A 1 67 ? 2.018 -12.623 2.702 1.00 96.81 67 LYS A CA 1
ATOM 490 C C . LYS A 1 67 ? 2.678 -11.320 3.149 1.00 96.81 67 LYS A C 1
ATOM 492 O O . LYS A 1 67 ? 2.851 -11.128 4.350 1.00 96.81 67 LYS A O 1
ATOM 497 N N . GLN A 1 68 ? 3.001 -10.427 2.215 1.00 96.06 68 GLN A N 1
ATOM 498 C CA . GLN A 1 68 ? 3.579 -9.115 2.518 1.00 96.06 68 GLN A CA 1
ATOM 499 C C . GLN A 1 68 ? 2.581 -8.175 3.210 1.00 96.06 68 GLN A C 1
ATOM 501 O O . GLN A 1 68 ? 2.965 -7.428 4.109 1.00 96.06 68 GLN A O 1
ATOM 506 N N . TYR A 1 69 ? 1.292 -8.225 2.857 1.00 95.56 69 TYR A N 1
ATOM 507 C CA . TYR A 1 69 ? 0.268 -7.389 3.494 1.00 95.56 69 TYR A CA 1
ATOM 508 C C . TYR A 1 69 ? -0.177 -7.888 4.868 1.00 95.56 69 TYR A C 1
ATOM 510 O O . TYR A 1 69 ? -0.595 -7.086 5.702 1.00 95.56 69 TYR A O 1
ATOM 518 N N . LYS A 1 70 ? -0.074 -9.189 5.144 1.00 97.00 70 LYS A N 1
ATOM 519 C CA . LYS A 1 70 ? -0.464 -9.786 6.428 1.00 97.00 70 LYS A CA 1
ATOM 520 C C . LYS A 1 70 ? 0.118 -9.065 7.664 1.00 97.00 70 LYS A C 1
ATOM 522 O O . LYS A 1 70 ? -0.675 -8.688 8.529 1.00 97.00 70 LYS A O 1
ATOM 527 N N . PRO A 1 71 ? 1.437 -8.793 7.769 1.00 97.69 71 PRO A N 1
ATOM 528 C CA . PRO A 1 71 ? 1.981 -8.033 8.898 1.00 97.69 71 PRO A CA 1
ATOM 529 C C . PRO A 1 71 ? 1.459 -6.591 8.962 1.00 97.69 71 PRO A C 1
ATOM 531 O O . PRO A 1 71 ? 1.274 -6.064 10.057 1.00 97.69 71 PRO A O 1
ATOM 534 N N . VAL A 1 72 ? 1.159 -5.963 7.819 1.00 96.19 72 VAL A N 1
ATOM 535 C CA . VAL A 1 72 ? 0.573 -4.611 7.773 1.00 96.19 72 VAL A CA 1
ATOM 536 C C . VAL A 1 72 ? -0.830 -4.613 8.378 1.00 96.19 72 VAL A C 1
ATOM 538 O O . VAL A 1 72 ? -1.150 -3.747 9.188 1.00 96.19 72 VAL A O 1
ATOM 541 N N . VAL A 1 73 ? -1.654 -5.613 8.051 1.00 97.19 73 VAL A N 1
ATOM 542 C CA . VAL A 1 73 ? -2.999 -5.768 8.630 1.00 97.19 73 VAL A CA 1
ATOM 543 C C . VAL A 1 73 ? -2.921 -5.953 10.146 1.00 97.19 73 VAL A C 1
ATOM 545 O O . VAL A 1 73 ? -3.661 -5.298 10.881 1.00 97.19 73 VAL A O 1
ATOM 548 N N . TYR A 1 74 ? -2.002 -6.791 10.631 1.00 98.00 74 TYR A N 1
ATOM 549 C CA . TYR A 1 74 ? -1.797 -6.987 12.068 1.00 98.00 74 TYR A CA 1
ATOM 550 C C . TYR A 1 74 ? -1.342 -5.709 12.770 1.00 98.00 74 TYR A C 1
ATOM 552 O O . TYR A 1 74 ? -1.934 -5.327 13.780 1.00 98.00 74 TYR A O 1
ATOM 560 N N . SER A 1 75 ? -0.351 -5.017 12.206 1.00 97.81 75 SER A N 1
ATOM 561 C CA . SER A 1 75 ? 0.139 -3.747 12.738 1.00 97.81 75 SER A CA 1
ATOM 562 C C . SER A 1 75 ? -0.983 -2.716 12.829 1.00 97.81 75 SER A C 1
ATOM 564 O O . SER A 1 75 ? -1.199 -2.143 13.894 1.00 97.81 75 SER A O 1
ATOM 566 N N . ASN A 1 76 ? -1.747 -2.529 11.751 1.00 96.81 76 ASN A N 1
ATOM 567 C CA . ASN A 1 76 ? -2.851 -1.573 11.722 1.00 96.81 76 ASN A CA 1
ATOM 568 C C . ASN A 1 76 ? -3.928 -1.929 12.751 1.00 96.81 76 ASN A C 1
ATOM 570 O O . ASN A 1 76 ? -4.386 -1.053 13.469 1.00 96.81 76 ASN A O 1
ATOM 574 N N . THR A 1 77 ? -4.282 -3.210 12.886 1.00 98.19 77 THR A N 1
ATOM 575 C CA . THR A 1 77 ? -5.295 -3.656 13.859 1.00 98.19 77 THR A CA 1
ATOM 576 C C . THR A 1 77 ? -4.882 -3.320 15.293 1.00 98.19 77 THR A C 1
ATOM 578 O O . THR A 1 77 ? -5.666 -2.749 16.051 1.00 98.19 77 THR A O 1
ATOM 581 N N . ILE A 1 78 ? -3.635 -3.629 15.663 1.00 97.50 78 ILE A N 1
ATOM 582 C CA . ILE A 1 78 ? -3.106 -3.358 17.007 1.00 97.50 78 ILE A CA 1
ATOM 583 C C . ILE A 1 78 ? -2.995 -1.850 17.248 1.00 97.50 78 ILE A C 1
ATOM 585 O O . ILE A 1 78 ? -3.402 -1.364 18.303 1.00 97.50 78 ILE A O 1
ATOM 589 N N . GLN A 1 79 ? -2.475 -1.097 16.277 1.00 97.50 79 GLN A N 1
ATOM 590 C CA . GLN A 1 79 ? -2.339 0.356 16.381 1.00 97.50 79 GLN A CA 1
ATOM 591 C C . GLN A 1 79 ? -3.699 1.047 16.505 1.00 97.50 79 GLN A C 1
ATOM 593 O O . GLN A 1 79 ? -3.858 1.907 17.369 1.00 97.50 79 GLN A O 1
ATOM 598 N N . SER A 1 80 ? -4.689 0.645 15.704 1.00 97.81 80 SER A N 1
ATOM 599 C CA . SER A 1 80 ? -6.056 1.163 15.792 1.00 97.81 80 SER A CA 1
ATOM 600 C C . SER A 1 80 ? -6.678 0.867 17.153 1.00 97.81 80 SER A C 1
ATOM 602 O O . SER A 1 80 ? -7.245 1.769 17.766 1.00 97.81 80 SER A O 1
ATOM 604 N N . LEU A 1 81 ? -6.524 -0.354 17.677 1.00 96.56 81 LEU A N 1
ATOM 605 C CA . LEU A 1 81 ? -7.026 -0.696 19.009 1.00 96.56 81 LEU A CA 1
ATOM 606 C C . LEU A 1 81 ? -6.350 0.140 20.105 1.00 96.56 81 LEU A C 1
ATOM 608 O O . LEU A 1 81 ? -7.030 0.689 20.969 1.00 96.56 81 LEU A O 1
ATOM 612 N N . ALA A 1 82 ? -5.025 0.284 20.054 1.00 95.31 82 ALA A N 1
ATOM 613 C CA . ALA A 1 82 ? -4.283 1.105 21.006 1.00 95.31 82 ALA A CA 1
ATOM 614 C C . ALA A 1 82 ? -4.695 2.585 20.939 1.00 95.31 82 ALA A C 1
ATOM 616 O O . ALA A 1 82 ? -4.795 3.240 21.977 1.00 95.31 82 ALA A O 1
ATOM 617 N N . ALA A 1 83 ? -4.955 3.110 19.738 1.00 96.69 83 ALA A N 1
ATOM 618 C CA . ALA A 1 83 ? -5.453 4.468 19.550 1.00 96.69 83 ALA A CA 1
ATOM 619 C C . ALA A 1 83 ? -6.837 4.653 20.188 1.00 96.69 83 ALA A C 1
ATOM 621 O O . ALA A 1 83 ? -7.039 5.628 20.908 1.00 96.69 83 ALA A O 1
ATOM 622 N N . ILE A 1 84 ? -7.750 3.693 20.000 1.00 95.38 84 ILE A N 1
ATOM 623 C CA . ILE A 1 84 ? -9.082 3.709 20.623 1.00 95.38 84 ILE A CA 1
ATOM 624 C C . ILE A 1 84 ? -8.966 3.688 22.149 1.00 95.38 84 ILE A C 1
ATOM 626 O O . ILE A 1 84 ? -9.546 4.540 22.813 1.00 95.38 84 ILE A O 1
ATOM 630 N N . VAL A 1 85 ? -8.175 2.769 22.709 1.00 93.06 85 VAL A N 1
ATOM 631 C CA . VAL A 1 85 ? -7.971 2.649 24.164 1.00 93.06 85 VAL A CA 1
ATOM 632 C C . VAL A 1 85 ? -7.429 3.948 24.768 1.00 93.06 85 VAL A C 1
ATOM 634 O O . VAL A 1 85 ? -7.959 4.441 25.761 1.00 93.06 85 VAL A O 1
ATOM 637 N N . ARG A 1 86 ? -6.419 4.564 24.143 1.00 93.25 86 ARG A N 1
ATOM 638 C CA . ARG A 1 86 ? -5.880 5.859 24.597 1.00 93.25 86 ARG A CA 1
ATOM 639 C C . ARG A 1 86 ? -6.900 6.992 24.471 1.00 93.25 86 ARG A C 1
ATOM 641 O O . ARG A 1 86 ? -6.939 7.882 25.321 1.00 93.25 86 ARG A O 1
ATOM 648 N N . ALA A 1 87 ? -7.710 6.981 23.414 1.00 96.12 87 ALA A N 1
ATOM 649 C CA . ALA A 1 87 ? -8.765 7.967 23.220 1.00 96.12 87 ALA A CA 1
ATOM 650 C C . ALA A 1 87 ? -9.862 7.835 24.285 1.00 96.12 87 ALA A C 1
ATOM 652 O O . ALA A 1 87 ? -10.336 8.855 24.771 1.00 96.12 87 ALA A O 1
ATOM 653 N N . MET A 1 88 ? -10.216 6.614 24.703 1.00 94.19 88 MET A N 1
ATOM 654 C CA . MET A 1 88 ? -11.161 6.390 25.801 1.00 94.19 88 MET A CA 1
ATOM 655 C C . MET A 1 88 ? -10.681 7.043 27.099 1.00 94.19 88 MET A C 1
ATOM 657 O O . MET A 1 88 ? -11.445 7.785 27.709 1.00 94.19 88 MET A O 1
ATOM 661 N N . ASP A 1 89 ? -9.407 6.860 27.466 1.00 89.69 89 ASP A N 1
ATOM 662 C CA . ASP A 1 89 ? -8.819 7.530 28.635 1.00 89.69 89 ASP A CA 1
ATOM 663 C C . ASP A 1 89 ? -8.854 9.061 28.491 1.00 89.69 89 ASP A C 1
ATOM 665 O O . ASP A 1 89 ? -9.219 9.771 29.425 1.00 89.69 89 ASP A O 1
ATOM 669 N N . THR A 1 90 ? -8.506 9.574 27.305 1.00 94.31 90 THR A N 1
ATOM 670 C CA . THR A 1 90 ? -8.473 11.022 27.016 1.00 94.31 90 THR A CA 1
ATOM 671 C C . THR A 1 90 ? -9.862 11.658 27.097 1.00 94.31 90 THR A C 1
ATOM 673 O O . THR A 1 90 ? -10.003 12.790 27.550 1.00 94.31 90 THR A O 1
ATOM 676 N N . LEU A 1 91 ? -10.889 10.931 26.657 1.00 96.44 91 LEU A N 1
ATOM 677 C CA . LEU A 1 91 ? -12.280 11.378 26.639 1.00 96.44 91 LEU A CA 1
ATOM 678 C C . LEU A 1 91 ? -13.036 11.041 27.935 1.00 96.44 91 LEU A C 1
ATOM 680 O O . LEU A 1 91 ? -14.206 11.395 28.055 1.00 96.44 91 LEU A O 1
ATOM 684 N N . GLY A 1 92 ? -12.401 10.357 28.894 1.00 92.94 92 GLY A N 1
ATOM 685 C CA . GLY A 1 92 ? -13.038 9.930 30.142 1.00 92.94 92 GLY A CA 1
ATOM 686 C C . GLY A 1 92 ? -14.129 8.869 29.957 1.00 92.94 92 GLY A C 1
ATOM 687 O O . GLY A 1 92 ? -15.054 8.798 30.763 1.00 92.94 92 GLY A O 1
ATOM 688 N N . LEU A 1 93 ? -14.050 8.060 28.896 1.00 92.81 93 LEU A N 1
ATOM 689 C CA . LEU A 1 93 ? -15.016 6.998 28.616 1.00 92.81 93 LEU A CA 1
ATOM 690 C C . LEU A 1 93 ? -14.690 5.746 29.435 1.00 92.81 93 LEU A C 1
ATOM 692 O O . LEU A 1 93 ? -13.596 5.188 29.336 1.00 92.81 93 LEU A O 1
ATOM 696 N N . GLU A 1 94 ? -15.657 5.275 30.220 1.00 91.31 94 GLU A N 1
ATOM 697 C CA . GLU A 1 94 ? -15.511 4.031 30.974 1.00 91.31 94 GLU A CA 1
ATOM 698 C C . GLU A 1 94 ? -15.672 2.797 30.077 1.00 91.31 94 GLU A C 1
ATOM 700 O O . GLU A 1 94 ? -16.441 2.781 29.113 1.00 91.31 94 GLU A O 1
ATOM 705 N N . TYR A 1 95 ? -14.958 1.725 30.421 1.00 91.19 95 TYR A N 1
ATOM 706 C CA . TYR A 1 95 ? -15.163 0.423 29.798 1.00 91.19 95 TYR A CA 1
ATOM 707 C C . TYR A 1 95 ? -16.519 -0.146 30.222 1.00 91.19 95 TYR A C 1
ATOM 709 O O . TYR A 1 95 ? -16.855 -0.129 31.405 1.00 91.19 95 TYR A O 1
ATOM 717 N N . GLY A 1 96 ? -17.266 -0.718 29.271 1.00 89.88 96 GLY A N 1
ATOM 718 C CA . GLY A 1 96 ? -18.517 -1.425 29.585 1.00 89.88 96 GLY A CA 1
ATOM 719 C C . GLY A 1 96 ? -18.306 -2.647 30.487 1.00 89.88 96 GLY A C 1
ATOM 720 O O . GLY A 1 96 ? -19.184 -3.010 31.261 1.00 89.88 96 GLY A O 1
ATOM 721 N N . ASP A 1 97 ? -17.115 -3.241 30.418 1.00 90.25 97 ASP A N 1
ATOM 722 C CA . ASP A 1 97 ? -16.643 -4.292 31.311 1.00 90.25 97 ASP A CA 1
ATOM 723 C C . ASP A 1 97 ? -15.497 -3.737 32.168 1.00 90.25 97 ASP A 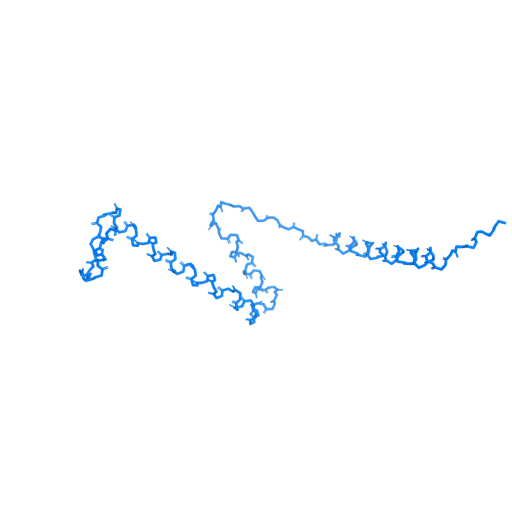C 1
ATOM 725 O O . ASP A 1 97 ? -14.428 -3.392 31.656 1.00 90.25 97 ASP A O 1
ATOM 729 N N . LYS A 1 98 ? -15.739 -3.625 33.478 1.00 85.12 98 LYS A N 1
ATOM 730 C CA . LYS A 1 98 ? -14.815 -2.986 34.424 1.00 85.12 98 LYS A CA 1
ATOM 731 C C . LYS A 1 98 ? -13.524 -3.781 34.621 1.00 85.12 98 LYS A C 1
ATOM 733 O O . LYS A 1 98 ? -12.514 -3.174 34.970 1.00 85.12 98 LYS A O 1
ATOM 738 N N . GLU A 1 99 ? -13.522 -5.086 34.344 1.00 86.12 99 GLU A N 1
ATOM 739 C CA . GLU A 1 99 ? -12.326 -5.934 34.453 1.00 86.12 99 GLU A CA 1
ATOM 740 C C . GLU A 1 99 ? -11.305 -5.649 33.342 1.00 86.12 99 GLU A C 1
ATOM 742 O O . GLU A 1 99 ? -10.120 -5.937 33.487 1.00 86.12 99 GLU A O 1
ATOM 747 N N . ARG A 1 100 ? -11.734 -5.017 32.240 1.00 85.00 100 ARG A N 1
ATOM 748 C CA . ARG A 1 100 ? -10.857 -4.655 31.111 1.00 85.00 100 ARG A CA 1
ATOM 749 C C . ARG A 1 100 ? -10.032 -3.402 31.355 1.00 85.00 100 ARG A C 1
ATOM 751 O O . ARG A 1 100 ? -9.131 -3.101 30.570 1.00 85.00 100 ARG A O 1
ATOM 758 N N . LYS A 1 101 ? -10.326 -2.660 32.424 1.00 78.75 101 LYS A N 1
ATOM 759 C CA . LYS A 1 101 ? -9.512 -1.520 32.825 1.00 78.75 101 LYS A CA 1
ATOM 760 C C . LYS A 1 101 ? -8.215 -2.056 33.420 1.00 78.75 101 LYS A C 1
ATOM 762 O O . LYS A 1 101 ? -8.179 -2.475 34.571 1.00 78.75 101 LYS A O 1
ATOM 767 N N . VAL A 1 102 ? -7.141 -2.024 32.635 1.00 68.94 102 VAL A N 1
ATOM 768 C CA . VAL A 1 102 ? -5.804 -2.335 33.147 1.00 68.94 102 VAL A CA 1
ATOM 769 C C . VAL A 1 102 ? -5.483 -1.325 34.246 1.00 68.94 102 VAL A C 1
ATOM 771 O O . VAL A 1 102 ? -5.384 -0.122 33.991 1.00 68.94 102 VAL A O 1
ATOM 774 N N . SER A 1 103 ? -5.335 -1.803 35.482 1.00 61.25 103 SER A N 1
ATOM 775 C CA . SER A 1 103 ? -4.732 -1.007 36.543 1.00 61.25 103 SER A CA 1
ATOM 776 C C . SER A 1 103 ? -3.327 -0.651 36.075 1.00 61.25 103 SER A C 1
ATOM 778 O O . SER A 1 103 ? -2.505 -1.542 35.871 1.00 61.25 103 SER A O 1
ATOM 780 N N . ARG A 1 104 ? -3.055 0.637 35.848 1.00 57.56 104 ARG A N 1
ATOM 781 C CA . ARG A 1 104 ? -1.687 1.127 35.655 1.00 57.56 104 ARG A CA 1
ATOM 782 C C . ARG A 1 104 ? -0.900 0.823 36.931 1.00 57.56 104 ARG A C 1
ATOM 784 O O . ARG A 1 104 ? -0.885 1.628 37.855 1.00 57.56 104 ARG A O 1
ATOM 791 N N . THR A 1 105 ? -0.299 -0.355 37.000 1.00 46.28 105 THR A N 1
ATOM 792 C CA . THR A 1 105 ? 0.783 -0.640 37.935 1.00 46.28 105 THR A CA 1
ATOM 793 C C . THR A 1 105 ? 2.034 -0.033 37.305 1.00 46.28 105 THR A C 1
ATOM 795 O O . THR A 1 105 ? 2.287 -0.272 36.123 1.00 46.28 105 THR A O 1
ATOM 798 N N . GLY A 1 106 ? 2.679 0.867 38.052 1.00 39.94 106 GLY A N 1
ATOM 799 C CA . GLY A 1 106 ? 3.744 1.762 37.583 1.00 39.94 106 GLY A CA 1
ATOM 800 C C . GLY A 1 106 ? 5.003 1.077 37.078 1.00 39.94 106 GLY A C 1
ATOM 801 O O . GLY A 1 106 ? 5.218 -0.108 37.412 1.00 39.94 106 GLY A O 1
#

Secondary structure (DSSP, 8-state):
------HHHHHHHHHHHHHHHHHHHHHHHHTT--------STTSSHHHHHHHHHHHHS----HHHHHHHHHHHHHHHHHHHHHHHHHHHHHTPPPSSGGGS-----